Protein AF-F0Y5J8-F1 (afdb_monomer_lite)

Structure (mmCIF, N/CA/C/O backbone):
data_AF-F0Y5J8-F1
#
_entry.id   AF-F0Y5J8-F1
#
loop_
_atom_site.group_PDB
_atom_site.id
_atom_site.type_symbol
_atom_site.label_atom_id
_atom_site.label_alt_id
_atom_site.label_comp_id
_atom_site.label_asym_id
_atom_site.label_entity_id
_atom_site.label_seq_id
_atom_site.pdbx_PDB_ins_code
_atom_site.Cartn_x
_atom_site.Cartn_y
_atom_site.Cartn_z
_atom_site.occupancy
_atom_site.B_iso_or_equiv
_atom_site.auth_seq_id
_atom_site.auth_comp_id
_atom_site.auth_asym_id
_atom_site.auth_atom_id
_atom_site.pdbx_PDB_model_num
ATOM 1 N N . THR A 1 1 ? 2.061 -7.458 -11.439 1.00 91.50 1 THR A N 1
ATOM 2 C CA . THR A 1 1 ? 1.562 -6.179 -11.998 1.00 91.50 1 THR A CA 1
ATOM 3 C C . THR A 1 1 ? 2.206 -5.842 -13.327 1.00 91.50 1 THR A C 1
ATOM 5 O O . THR A 1 1 ? 1.654 -5.043 -14.070 1.00 91.50 1 THR A O 1
ATOM 8 N N . GLY A 1 2 ? 3.337 -6.472 -13.647 1.00 88.50 2 GLY A N 1
ATOM 9 C CA . GLY A 1 2 ? 4.189 -6.066 -14.756 1.00 88.50 2 GLY A CA 1
ATOM 10 C C . GLY A 1 2 ? 5.428 -5.362 -14.217 1.00 88.50 2 GLY A C 1
ATOM 11 O O . GLY A 1 2 ? 6.500 -5.629 -14.728 1.00 88.50 2 GLY A O 1
ATOM 12 N N . VAL A 1 3 ? 5.313 -4.596 -13.128 1.00 91.00 3 VAL A N 1
ATOM 13 C CA . VAL A 1 3 ? 6.425 -3.917 -12.448 1.00 91.00 3 VAL A CA 1
ATOM 14 C C . VAL A 1 3 ? 6.964 -4.814 -11.312 1.00 91.00 3 VAL A C 1
ATOM 16 O O . VAL A 1 3 ? 6.300 -4.941 -10.282 1.00 91.00 3 VAL A O 1
ATOM 19 N N . PRO A 1 4 ? 8.135 -5.464 -11.464 1.00 91.62 4 PRO A N 1
ATOM 20 C CA . PRO A 1 4 ? 8.687 -6.405 -10.483 1.00 91.62 4 PRO A CA 1
ATOM 21 C C . PRO A 1 4 ? 8.905 -5.804 -9.090 1.00 91.62 4 PRO A C 1
ATOM 23 O O . PRO A 1 4 ? 8.489 -6.411 -8.109 1.00 91.62 4 PRO A O 1
ATOM 26 N N . ALA A 1 5 ? 9.468 -4.596 -8.982 1.00 92.88 5 ALA A N 1
ATOM 27 C CA . ALA A 1 5 ? 9.648 -3.936 -7.686 1.00 92.88 5 ALA A CA 1
ATOM 28 C C . ALA A 1 5 ? 8.315 -3.716 -6.942 1.00 92.88 5 ALA A C 1
ATOM 30 O O . ALA A 1 5 ? 8.234 -3.920 -5.731 1.00 92.88 5 ALA A O 1
ATOM 31 N N . LEU A 1 6 ? 7.239 -3.370 -7.659 1.00 94.81 6 LEU A N 1
ATOM 32 C CA . LEU A 1 6 ? 5.895 -3.276 -7.078 1.00 94.81 6 LEU A CA 1
ATOM 33 C C . LEU A 1 6 ? 5.356 -4.652 -6.658 1.00 94.81 6 LEU A C 1
ATOM 35 O O . LEU A 1 6 ? 4.693 -4.768 -5.628 1.00 94.81 6 LEU A O 1
ATOM 39 N N . ASP A 1 7 ? 5.641 -5.698 -7.435 1.00 95.06 7 ASP A N 1
ATOM 40 C CA . ASP A 1 7 ? 5.245 -7.071 -7.107 1.00 95.06 7 ASP A CA 1
ATOM 41 C C . ASP A 1 7 ? 5.909 -7.554 -5.803 1.00 95.06 7 ASP A C 1
ATOM 43 O O . ASP A 1 7 ? 5.244 -8.191 -4.977 1.00 95.06 7 ASP A O 1
ATOM 47 N N . ASP A 1 8 ? 7.167 -7.180 -5.562 1.00 95.12 8 ASP A N 1
ATOM 48 C CA . ASP A 1 8 ? 7.882 -7.460 -4.311 1.00 95.12 8 ASP A CA 1
ATOM 49 C C . ASP A 1 8 ? 7.299 -6.677 -3.122 1.00 95.12 8 ASP A C 1
ATOM 51 O O . ASP A 1 8 ? 7.107 -7.241 -2.035 1.00 95.12 8 ASP A O 1
ATOM 55 N N . VAL A 1 9 ? 6.944 -5.401 -3.325 1.00 95.50 9 VAL A N 1
ATOM 56 C CA . VAL A 1 9 ? 6.263 -4.572 -2.313 1.00 95.50 9 VAL A CA 1
ATOM 57 C C . VAL A 1 9 ? 4.925 -5.196 -1.914 1.00 95.50 9 VAL A C 1
ATOM 59 O O . VAL A 1 9 ? 4.662 -5.389 -0.725 1.00 95.50 9 VAL A O 1
ATOM 62 N N . LEU A 1 10 ? 4.090 -5.574 -2.887 1.00 97.31 10 LEU A N 1
ATOM 63 C CA . LEU A 1 10 ? 2.787 -6.198 -2.628 1.00 97.31 10 LEU A CA 1
ATOM 64 C C . LEU A 1 10 ? 2.922 -7.564 -1.951 1.00 97.31 10 LEU A C 1
ATOM 66 O O . LEU A 1 10 ? 2.121 -7.892 -1.074 1.00 97.31 10 LEU A O 1
ATOM 70 N N . SER A 1 11 ? 3.936 -8.345 -2.327 1.00 97.00 11 SER A N 1
ATOM 71 C CA . SER A 1 11 ? 4.216 -9.644 -1.708 1.00 97.00 11 SER A CA 1
ATOM 72 C C . SER A 1 11 ? 4.613 -9.486 -0.239 1.00 97.00 11 SER A C 1
ATOM 74 O O . SER A 1 11 ? 4.044 -10.151 0.627 1.00 97.00 11 SER A O 1
ATOM 76 N N . THR A 1 12 ? 5.513 -8.543 0.053 1.00 95.50 12 THR A N 1
ATOM 77 C CA . THR A 1 12 ? 5.958 -8.221 1.420 1.00 95.50 12 THR A CA 1
ATOM 78 C C . THR A 1 12 ? 4.803 -7.692 2.274 1.00 95.50 12 THR A C 1
ATOM 80 O O . THR A 1 12 ? 4.623 -8.106 3.422 1.00 95.50 12 THR A O 1
ATOM 83 N N . PHE A 1 13 ? 3.974 -6.812 1.704 1.00 96.12 13 PHE A N 1
ATOM 84 C CA . PHE A 1 13 ? 2.760 -6.319 2.349 1.00 96.12 13 PHE A CA 1
ATOM 85 C C . PHE A 1 13 ? 1.801 -7.466 2.696 1.00 96.12 13 PHE A C 1
ATOM 87 O O . PHE A 1 13 ? 1.359 -7.569 3.841 1.00 96.12 13 PHE A O 1
ATOM 94 N N . ALA A 1 14 ? 1.512 -8.353 1.739 1.00 97.38 14 ALA A N 1
ATOM 95 C CA . ALA A 1 14 ? 0.610 -9.483 1.937 1.00 97.38 14 ALA A CA 1
ATOM 96 C C . ALA A 1 14 ? 1.114 -10.446 3.026 1.00 97.38 14 ALA A C 1
ATOM 98 O O . ALA A 1 14 ? 0.336 -10.848 3.896 1.00 97.38 14 ALA A O 1
ATOM 99 N N . GLU A 1 15 ? 2.415 -10.758 3.021 1.00 97.00 15 GLU A N 1
ATOM 100 C CA . GLU A 1 15 ? 3.053 -11.609 4.030 1.00 97.00 15 GLU A CA 1
ATOM 101 C C . GLU A 1 15 ? 2.900 -11.022 5.439 1.00 97.00 15 GLU A C 1
ATOM 103 O O . GLU A 1 15 ? 2.407 -11.699 6.345 1.00 97.00 15 GLU A O 1
ATOM 108 N N . HIS A 1 16 ? 3.258 -9.749 5.630 1.00 95.12 16 HIS A N 1
ATOM 109 C CA . HIS A 1 16 ? 3.201 -9.115 6.949 1.00 95.12 16 HIS A CA 1
ATOM 110 C C . HIS A 1 16 ? 1.780 -8.805 7.429 1.00 95.12 16 HIS A C 1
ATOM 112 O O . HIS A 1 16 ? 1.539 -8.810 8.638 1.00 95.12 16 HIS A O 1
ATOM 118 N N . ALA A 1 17 ? 0.838 -8.569 6.517 1.00 94.88 17 ALA A N 1
ATOM 119 C CA . ALA A 1 17 ? -0.574 -8.403 6.850 1.00 94.88 17 ALA A CA 1
ATOM 120 C C . ALA A 1 17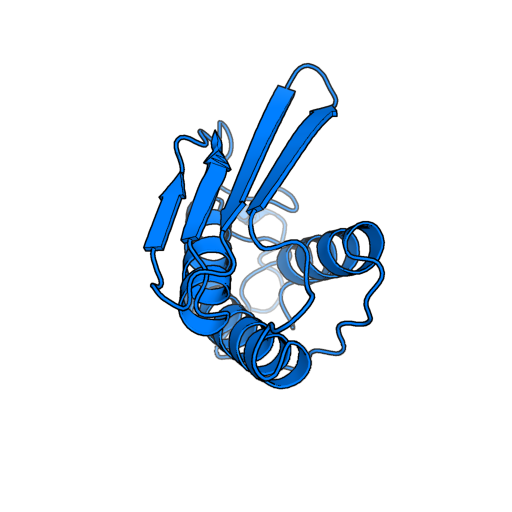 ? -1.294 -9.744 7.094 1.00 94.88 17 ALA A C 1
ATOM 122 O O . ALA A 1 17 ? -2.407 -9.750 7.621 1.00 94.88 17 ALA A O 1
ATOM 123 N N . GLY A 1 18 ? -0.682 -10.880 6.735 1.00 96.94 18 GLY A N 1
ATOM 124 C CA . GLY A 1 18 ? -1.302 -12.200 6.853 1.00 96.94 18 GLY A CA 1
ATOM 125 C C . GLY A 1 18 ? -2.491 -12.391 5.906 1.00 96.94 18 GLY A C 1
ATOM 126 O O . GLY A 1 18 ? -3.455 -13.074 6.258 1.00 96.94 18 GLY A O 1
ATOM 127 N N . ILE A 1 19 ? -2.441 -11.773 4.723 1.00 96.88 19 ILE A N 1
ATOM 128 C CA . ILE A 1 19 ? -3.491 -11.831 3.695 1.00 96.88 19 ILE A CA 1
ATOM 129 C C . ILE A 1 19 ? -2.939 -12.383 2.376 1.00 96.88 19 ILE A C 1
ATOM 131 O O . ILE A 1 19 ? -1.735 -12.550 2.205 1.00 96.88 19 ILE A O 1
ATOM 135 N N . LEU A 1 20 ? -3.827 -12.649 1.417 1.00 96.00 20 LEU A N 1
ATOM 136 C CA . LEU A 1 20 ? -3.451 -12.968 0.041 1.00 96.00 20 LEU A CA 1
ATOM 137 C C . LEU A 1 20 ? -3.770 -11.777 -0.864 1.00 96.00 20 LEU A C 1
ATOM 139 O O . LEU A 1 20 ? -4.914 -11.330 -0.909 1.00 96.00 20 LEU A O 1
ATOM 143 N N . VAL A 1 21 ? -2.783 -11.332 -1.639 1.00 96.62 21 VAL A N 1
ATOM 144 C CA . VAL A 1 21 ? -2.976 -10.367 -2.725 1.00 96.62 21 VAL A CA 1
ATOM 145 C C . VAL A 1 21 ? -2.706 -11.075 -4.048 1.00 96.62 21 VAL A C 1
ATOM 147 O O . VAL A 1 21 ? -1.612 -11.579 -4.285 1.00 96.62 21 VAL A O 1
ATOM 150 N N . ALA A 1 22 ? -3.718 -11.133 -4.913 1.00 95.25 22 ALA A N 1
ATOM 151 C CA . ALA A 1 22 ? -3.613 -11.693 -6.256 1.00 95.25 22 ALA A CA 1
ATOM 152 C C . ALA A 1 22 ? -3.978 -10.610 -7.280 1.00 95.25 22 ALA A C 1
ATOM 154 O O . ALA A 1 22 ? -5.145 -10.446 -7.631 1.00 95.25 22 ALA A O 1
ATOM 155 N N . ALA A 1 23 ? -2.976 -9.859 -7.740 1.00 94.88 23 ALA A N 1
ATOM 156 C CA . ALA A 1 23 ? -3.160 -8.736 -8.655 1.00 94.88 23 ALA A CA 1
ATOM 157 C C . ALA A 1 23 ? -2.679 -9.078 -10.074 1.00 94.88 23 ALA A C 1
ATOM 159 O O . ALA A 1 23 ? -1.551 -9.529 -10.282 1.00 94.88 23 ALA A O 1
ATOM 160 N N . ARG A 1 24 ? -3.523 -8.808 -11.075 1.00 96.12 24 ARG A N 1
ATOM 161 C CA . ARG A 1 24 ? -3.160 -8.861 -12.496 1.00 96.12 24 ARG A CA 1
ATOM 162 C C . ARG A 1 24 ? -3.481 -7.514 -13.127 1.00 96.12 24 ARG A C 1
ATOM 164 O O . ARG A 1 24 ? -4.632 -7.100 -13.109 1.00 96.12 24 ARG A O 1
ATOM 171 N N . CYS A 1 25 ? -2.471 -6.878 -13.706 1.00 95.25 25 CYS A N 1
ATOM 172 C CA . CYS A 1 25 ? -2.596 -5.600 -14.398 1.00 95.25 25 CYS A CA 1
ATOM 173 C C . CYS A 1 25 ? -2.046 -5.735 -15.822 1.00 95.25 25 CYS A C 1
ATOM 175 O O . CYS A 1 25 ? -1.126 -6.520 -16.062 1.00 95.25 25 CYS A O 1
ATOM 177 N N . ALA A 1 26 ? -2.654 -5.007 -16.754 1.00 93.56 26 ALA A N 1
ATOM 178 C CA . ALA A 1 26 ? -2.163 -4.799 -18.109 1.00 93.56 26 ALA A CA 1
ATOM 179 C C . ALA A 1 26 ? -2.094 -3.284 -18.337 1.00 93.56 26 ALA A C 1
ATOM 181 O O . ALA A 1 26 ? -3.019 -2.702 -18.899 1.00 93.56 26 ALA A O 1
ATOM 182 N N . GLY A 1 27 ? -1.042 -2.665 -17.800 1.00 88.75 27 GLY A N 1
ATOM 183 C CA . GLY A 1 27 ? -0.832 -1.221 -17.846 1.00 88.75 27 GLY A CA 1
ATOM 184 C C . GLY A 1 27 ? -0.006 -0.762 -19.048 1.00 88.75 27 GLY A C 1
ATOM 185 O O . GLY A 1 27 ? 0.597 -1.560 -19.769 1.00 88.75 27 GLY A O 1
ATOM 186 N N . ASP A 1 28 ? 0.042 0.547 -19.247 1.00 88.44 28 ASP A N 1
ATOM 187 C CA . ASP A 1 28 ? 0.779 1.272 -20.285 1.00 88.44 28 ASP A CA 1
ATOM 188 C C . ASP A 1 28 ? 2.249 1.509 -19.909 1.00 88.44 28 ASP A C 1
ATOM 190 O O . ASP A 1 28 ? 2.800 2.597 -20.050 1.00 88.44 28 ASP A O 1
ATOM 194 N N . ARG A 1 29 ? 2.922 0.434 -19.498 1.00 83.88 29 ARG A N 1
ATOM 195 C CA . ARG A 1 29 ? 4.298 0.452 -18.984 1.00 83.88 29 ARG A CA 1
ATOM 196 C C . ARG A 1 29 ? 5.336 1.053 -19.923 1.00 83.88 29 ARG A C 1
ATOM 198 O O . ARG A 1 29 ? 6.411 1.413 -19.480 1.00 83.88 29 ARG A O 1
ATOM 205 N N . TYR A 1 30 ? 5.068 1.140 -21.219 1.00 82.69 30 TYR A N 1
ATOM 206 C CA . TYR A 1 30 ? 5.971 1.795 -22.170 1.00 82.69 30 TYR A CA 1
ATOM 207 C C . TYR A 1 30 ? 6.088 3.317 -21.950 1.00 82.69 30 TYR A C 1
ATOM 209 O O . TYR A 1 30 ? 6.925 3.951 -22.591 1.00 82.69 30 TYR A O 1
ATOM 217 N N . ILE A 1 31 ? 5.235 3.906 -21.100 1.00 86.00 31 ILE A N 1
ATOM 218 C CA . ILE A 1 31 ? 5.310 5.306 -20.674 1.00 86.00 31 ILE A CA 1
ATOM 219 C C . ILE A 1 31 ? 6.190 5.408 -19.423 1.00 86.00 31 ILE A C 1
ATOM 221 O O . ILE A 1 31 ? 7.305 5.916 -19.516 1.00 86.00 31 ILE A O 1
ATOM 225 N N . ASP A 1 32 ? 5.701 4.900 -18.290 1.00 86.50 32 ASP A N 1
ATOM 226 C CA . ASP A 1 32 ? 6.383 4.859 -16.992 1.00 86.50 32 ASP A CA 1
ATOM 227 C C . ASP A 1 32 ? 5.703 3.844 -16.037 1.00 86.50 32 ASP A C 1
ATOM 229 O O . ASP A 1 32 ? 4.872 3.027 -16.450 1.00 86.50 32 ASP A O 1
ATOM 233 N N . ASP A 1 33 ? 6.105 3.845 -14.763 1.00 87.69 33 ASP A N 1
ATOM 234 C CA . ASP A 1 33 ? 5.540 3.036 -13.677 1.00 87.69 33 ASP A CA 1
ATOM 235 C C . ASP A 1 33 ? 4.266 3.634 -13.052 1.00 87.69 33 ASP A C 1
ATOM 237 O O . ASP A 1 33 ? 3.558 2.923 -12.331 1.00 87.69 33 ASP A O 1
ATOM 241 N N . HIS A 1 34 ? 3.944 4.899 -13.339 1.00 93.81 34 HIS A N 1
ATOM 242 C CA . HIS A 1 34 ? 2.997 5.705 -12.570 1.00 93.81 34 HIS A CA 1
ATOM 243 C C . HIS A 1 34 ? 1.592 5.108 -12.576 1.00 93.81 34 HIS A C 1
ATOM 245 O O . HIS A 1 34 ? 1.083 4.688 -11.536 1.00 93.81 34 HIS A O 1
ATOM 251 N N . HIS A 1 35 ? 0.971 5.024 -13.757 1.00 95.19 35 HIS A N 1
ATOM 252 C CA . HIS A 1 35 ? -0.419 4.577 -13.869 1.00 95.19 35 HIS A CA 1
ATOM 253 C C . HIS A 1 35 ? -0.584 3.142 -13.364 1.00 95.19 35 HIS A C 1
ATOM 255 O O . HIS A 1 35 ? -1.540 2.819 -12.665 1.00 95.19 35 HIS A O 1
ATOM 261 N N . THR A 1 36 ? 0.380 2.266 -13.676 1.00 95.31 36 THR A N 1
ATOM 262 C CA . THR A 1 36 ? 0.321 0.864 -13.244 1.00 95.31 36 THR A CA 1
ATOM 263 C C . THR A 1 36 ? 0.390 0.747 -11.723 1.00 95.31 36 THR A C 1
ATOM 265 O O . THR A 1 36 ? -0.358 -0.048 -11.150 1.00 95.31 36 THR A O 1
ATOM 268 N N . ALA A 1 37 ? 1.274 1.501 -11.065 1.00 96.25 37 ALA A N 1
ATOM 269 C CA . ALA A 1 37 ? 1.412 1.453 -9.615 1.00 96.25 37 ALA A CA 1
ATOM 270 C C . ALA A 1 37 ? 0.211 2.075 -8.891 1.00 96.25 37 ALA A C 1
ATOM 272 O O . ALA A 1 37 ? -0.315 1.456 -7.961 1.00 96.25 37 ALA A O 1
ATOM 273 N N . GLU A 1 38 ? -0.263 3.236 -9.351 1.00 98.00 38 GLU A N 1
ATOM 274 C CA . GLU A 1 38 ? -1.437 3.914 -8.794 1.00 98.00 38 GLU A CA 1
ATOM 275 C C . GLU A 1 38 ? -2.700 3.047 -8.920 1.00 98.00 38 GLU A C 1
ATOM 277 O O . GLU A 1 38 ? -3.326 2.718 -7.910 1.00 98.00 38 GLU A O 1
ATOM 282 N N . ASP A 1 39 ? -3.038 2.580 -10.127 1.00 98.12 39 ASP A N 1
ATOM 283 C CA . ASP A 1 39 ? -4.275 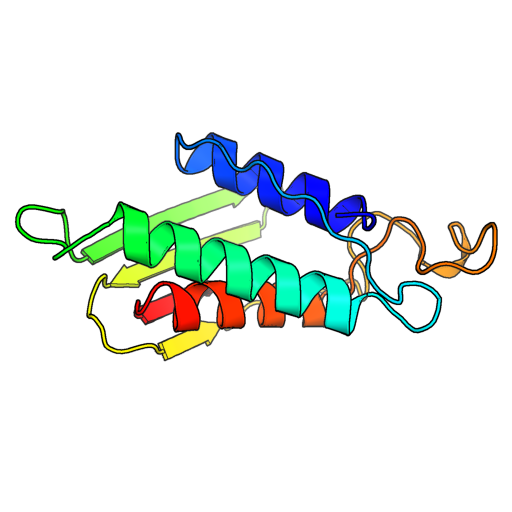1.828 -10.377 1.00 98.12 39 ASP A CA 1
ATOM 284 C C . ASP A 1 39 ? -4.315 0.499 -9.613 1.00 98.12 39 ASP A C 1
ATOM 286 O O . ASP A 1 39 ? -5.366 0.068 -9.115 1.00 98.12 39 ASP A O 1
ATOM 290 N N . VAL A 1 40 ? -3.164 -0.170 -9.491 1.00 98.25 40 VAL A N 1
ATOM 291 C CA . VAL A 1 40 ? -3.056 -1.388 -8.683 1.00 98.25 40 VAL A CA 1
ATOM 292 C C . VAL A 1 40 ? -3.277 -1.067 -7.208 1.00 98.25 40 VAL A C 1
ATOM 294 O O . VAL A 1 40 ? -4.033 -1.784 -6.549 1.00 98.25 40 VAL A O 1
ATOM 297 N N . ALA A 1 41 ? -2.662 -0.006 -6.687 1.00 98.44 41 ALA A N 1
ATOM 298 C CA . ALA A 1 41 ? -2.822 0.391 -5.295 1.00 98.44 41 ALA A CA 1
ATOM 299 C C . ALA A 1 41 ? -4.266 0.796 -4.962 1.00 98.44 41 ALA A C 1
ATOM 301 O O . ALA A 1 41 ? -4.805 0.338 -3.950 1.00 98.44 41 ALA A O 1
ATOM 302 N N . ILE A 1 42 ? -4.919 1.561 -5.846 1.00 98.75 42 ILE A N 1
ATOM 303 C CA . ILE A 1 42 ? -6.348 1.900 -5.768 1.00 98.75 42 ILE A CA 1
ATOM 304 C C . ILE A 1 42 ? -7.183 0.619 -5.684 1.00 98.75 42 ILE A C 1
ATOM 306 O O . ILE A 1 42 ? -7.970 0.435 -4.753 1.00 98.75 42 ILE A O 1
ATOM 310 N N . THR A 1 43 ? -6.970 -0.313 -6.617 1.00 98.62 43 THR A N 1
ATOM 311 C CA . THR A 1 43 ? -7.742 -1.564 -6.695 1.00 98.62 43 THR A CA 1
ATOM 312 C C . THR A 1 43 ? -7.552 -2.430 -5.447 1.00 98.62 43 THR A C 1
ATOM 314 O O . THR A 1 43 ? -8.513 -3.000 -4.923 1.00 98.62 43 THR A O 1
ATOM 317 N N . VAL A 1 44 ? -6.320 -2.529 -4.939 1.00 98.50 44 VAL A N 1
ATOM 318 C CA . VAL A 1 44 ? -6.019 -3.265 -3.703 1.00 98.50 44 VAL A CA 1
ATOM 319 C C . VAL A 1 44 ? -6.693 -2.599 -2.504 1.00 98.50 44 VAL A C 1
ATOM 321 O O . VAL A 1 44 ? -7.322 -3.295 -1.707 1.00 98.50 44 VAL A O 1
ATOM 324 N N . GLY A 1 45 ? -6.628 -1.270 -2.393 1.00 98.31 45 GLY A N 1
ATOM 325 C CA . GLY A 1 45 ? -7.292 -0.519 -1.328 1.00 98.31 45 GLY A CA 1
ATOM 326 C C . GLY A 1 45 ? -8.813 -0.706 -1.324 1.00 98.31 45 GLY A C 1
ATOM 327 O O . GLY A 1 45 ? -9.400 -0.937 -0.267 1.00 98.31 45 GLY A O 1
ATOM 328 N N . GLN A 1 46 ? -9.448 -0.720 -2.499 1.00 98.69 46 GLN A N 1
ATOM 329 C CA . GLN A 1 46 ? -10.879 -1.019 -2.641 1.00 98.69 46 GLN A CA 1
ATOM 330 C C . GLN A 1 46 ? -11.209 -2.437 -2.167 1.00 98.69 46 GLN A C 1
ATOM 332 O O . GLN A 1 46 ? -12.125 -2.625 -1.366 1.00 98.69 46 GLN A O 1
ATOM 337 N N . CYS A 1 47 ? -10.409 -3.429 -2.574 1.00 98.44 47 CYS A N 1
ATOM 338 C CA . CYS A 1 47 ? -10.577 -4.812 -2.124 1.00 98.44 47 CYS A CA 1
ATOM 339 C C . CYS A 1 47 ? -10.422 -4.947 -0.600 1.00 98.44 47 CYS A C 1
ATOM 341 O O . CYS A 1 47 ? -11.170 -5.693 0.033 1.00 98.44 47 CYS A O 1
ATOM 343 N N . LEU A 1 48 ? -9.473 -4.223 0.005 1.00 97.69 48 LEU A N 1
ATOM 344 C CA . LEU A 1 48 ? -9.301 -4.180 1.459 1.00 97.69 48 LEU A CA 1
ATOM 345 C C . LEU A 1 48 ? -10.492 -3.511 2.149 1.00 97.69 48 LEU A C 1
ATOM 347 O O . LEU A 1 48 ? -10.968 -4.023 3.162 1.00 97.69 48 LEU A O 1
ATOM 351 N N . CYS A 1 49 ? -10.998 -2.399 1.610 1.00 98.00 49 CYS A N 1
ATOM 352 C CA . CYS A 1 49 ? -12.185 -1.735 2.142 1.00 98.00 49 CYS A CA 1
ATOM 353 C C . CYS A 1 49 ? -13.393 -2.680 2.148 1.00 98.00 49 CYS A C 1
ATOM 355 O O . CYS A 1 49 ? -14.069 -2.797 3.172 1.00 98.00 49 CYS A O 1
ATOM 357 N N . ASP A 1 50 ? -13.618 -3.390 1.041 1.00 98.25 50 ASP A N 1
ATOM 358 C CA . ASP A 1 50 ? -14.701 -4.365 0.913 1.00 98.25 50 ASP A CA 1
ATOM 359 C C . ASP A 1 50 ? -14.526 -5.536 1.892 1.00 98.25 50 ASP A C 1
ATOM 361 O O . ASP A 1 50 ? -15.479 -5.936 2.564 1.00 98.25 50 ASP A O 1
ATOM 365 N N . ALA A 1 51 ? -13.303 -6.057 2.034 1.00 97.44 51 ALA A N 1
ATOM 366 C CA . ALA A 1 51 ? -12.997 -7.165 2.940 1.00 97.44 51 ALA A CA 1
ATOM 367 C C . ALA A 1 51 ? -13.156 -6.799 4.427 1.00 97.44 51 ALA A C 1
ATOM 369 O O . ALA A 1 51 ? -13.548 -7.644 5.233 1.00 97.44 51 ALA A O 1
ATOM 370 N N . LEU A 1 52 ? -12.869 -5.548 4.801 1.00 96.88 52 LEU A N 1
ATOM 371 C CA . LEU A 1 52 ? -13.011 -5.045 6.172 1.00 96.88 52 LEU A CA 1
ATOM 372 C C . LEU A 1 52 ? -14.474 -4.788 6.578 1.00 96.88 52 LEU A C 1
ATOM 374 O O . LEU A 1 52 ? -14.763 -4.668 7.773 1.00 96.88 52 LEU A O 1
ATOM 378 N N . GLY A 1 53 ? -15.395 -4.703 5.613 1.00 96.88 53 GLY A N 1
ATOM 379 C CA . GLY A 1 53 ? -16.822 -4.512 5.856 1.00 96.88 53 GLY A CA 1
ATOM 380 C C . GLY A 1 53 ? -17.133 -3.241 6.654 1.00 96.88 53 GLY A C 1
ATOM 381 O O . GLY A 1 53 ? -16.620 -2.158 6.375 1.00 96.88 53 GLY A O 1
ATOM 382 N N . ASP A 1 54 ? -17.981 -3.360 7.678 1.00 95.94 54 ASP A N 1
ATOM 383 C CA . ASP A 1 54 ? -18.360 -2.231 8.540 1.00 95.94 54 ASP A CA 1
ATOM 384 C C . ASP A 1 54 ? -17.294 -1.862 9.590 1.00 95.94 54 ASP A C 1
ATOM 386 O O . ASP A 1 54 ? -17.462 -0.879 10.319 1.00 95.94 54 ASP A O 1
ATOM 390 N N . LYS A 1 55 ? -16.187 -2.621 9.648 1.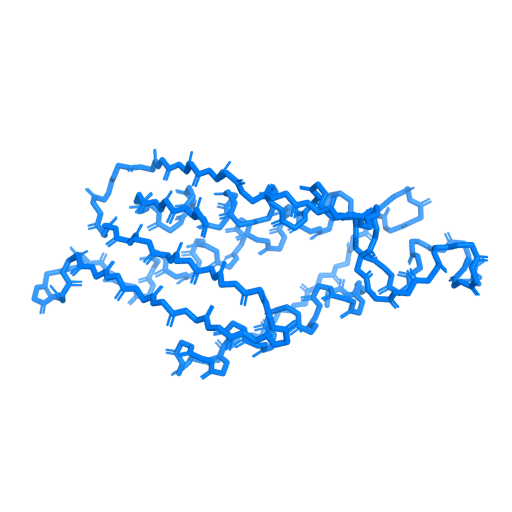00 96.19 55 LYS A N 1
ATOM 391 C CA . LYS A 1 55 ? -15.075 -2.479 10.602 1.00 96.19 55 LYS A CA 1
ATOM 392 C C . LYS A 1 55 ? -15.501 -2.626 12.077 1.00 96.19 55 LYS A C 1
ATOM 394 O O . LYS A 1 55 ? -14.713 -2.326 12.979 1.00 96.19 55 LYS A O 1
ATOM 399 N N . ALA A 1 56 ? -16.722 -3.090 12.362 1.00 96.25 56 ALA A N 1
ATOM 400 C CA . ALA A 1 56 ? -17.228 -3.230 13.722 1.00 96.25 56 ALA A CA 1
ATOM 401 C C . ALA A 1 56 ? -16.544 -4.398 14.450 1.00 96.25 56 ALA A C 1
ATOM 403 O O . ALA A 1 56 ? -16.422 -5.505 13.935 1.00 96.25 56 ALA A O 1
ATOM 404 N N . GLY A 1 57 ? -16.093 -4.149 15.682 1.00 96.81 57 GLY A N 1
ATOM 405 C CA . GLY A 1 57 ? -15.396 -5.156 16.490 1.00 96.81 57 GLY A CA 1
ATOM 406 C C . GLY A 1 57 ? -13.926 -5.380 16.117 1.00 96.81 57 GLY A C 1
ATOM 407 O O . GLY A 1 57 ? -13.271 -6.193 16.764 1.00 96.81 57 GLY A O 1
ATOM 408 N N . LEU A 1 58 ? -13.389 -4.648 15.133 1.00 97.00 58 LEU A N 1
ATOM 409 C CA . LEU A 1 58 ? -11.961 -4.653 14.820 1.00 97.00 58 LEU A CA 1
ATOM 410 C C . LEU A 1 58 ? -11.173 -3.754 15.782 1.00 97.00 58 LEU A C 1
ATOM 412 O O . LEU A 1 58 ? -11.691 -2.770 16.322 1.00 97.00 58 LEU A O 1
ATOM 416 N N . THR A 1 59 ? -9.882 -4.044 15.939 1.00 97.75 59 THR A N 1
ATOM 417 C CA . THR A 1 59 ? -8.938 -3.085 16.520 1.00 97.75 59 THR A CA 1
ATOM 418 C C . THR A 1 59 ? -8.826 -1.894 15.577 1.00 97.75 59 THR A C 1
ATOM 420 O O . THR A 1 59 ? -8.206 -1.980 14.522 1.00 97.75 59 THR A O 1
ATOM 423 N N . ARG A 1 60 ? -9.467 -0.784 15.948 1.00 97.38 60 ARG A N 1
ATOM 424 C CA . ARG A 1 60 ? -9.574 0.397 15.085 1.00 97.38 60 ARG A CA 1
ATOM 425 C C . ARG A 1 60 ? -8.232 1.094 14.851 1.00 97.38 60 ARG A C 1
ATOM 427 O O . ARG A 1 60 ? -7.979 1.535 13.738 1.00 97.38 60 ARG A O 1
ATOM 434 N N . MET A 1 61 ? -7.430 1.246 15.904 1.00 98.12 61 MET A N 1
ATOM 435 C CA . MET A 1 61 ? -6.166 1.981 15.875 1.00 98.12 61 MET A CA 1
ATOM 436 C C . MET A 1 61 ? -5.016 1.068 16.273 1.00 98.12 61 MET A C 1
ATOM 438 O O . MET A 1 61 ? -5.112 0.371 17.285 1.00 98.12 61 MET A O 1
ATOM 442 N N . ALA A 1 62 ? -3.933 1.107 15.506 1.00 98.12 62 ALA A N 1
ATOM 443 C CA . ALA A 1 62 ? -2.713 0.368 15.797 1.00 98.12 62 ALA A CA 1
ATOM 444 C C . ALA A 1 62 ? -1.484 1.142 15.314 1.00 98.12 62 ALA A C 1
ATOM 446 O O . ALA A 1 62 ? -1.571 1.954 14.394 1.00 98.12 62 ALA A O 1
ATOM 447 N N . SER A 1 63 ? -0.337 0.859 15.926 1.00 98.12 63 SER A N 1
ATOM 448 C CA . SER A 1 63 ? 0.963 1.286 15.422 1.00 98.12 63 SER A CA 1
ATOM 449 C C . SER A 1 63 ? 1.924 0.109 15.362 1.00 98.12 63 SER A C 1
ATOM 451 O O . SER A 1 63 ? 1.813 -0.820 16.167 1.00 98.12 63 SER A O 1
ATOM 453 N N . ALA A 1 64 ? 2.864 0.159 14.427 1.00 97.31 64 ALA A N 1
ATOM 454 C CA . ALA A 1 64 ? 3.929 -0.820 14.300 1.00 97.31 64 ALA A CA 1
ATOM 455 C C . ALA A 1 64 ? 5.242 -0.126 13.940 1.00 97.31 64 ALA A C 1
ATOM 457 O O . ALA A 1 64 ? 5.280 0.662 13.000 1.00 97.31 64 ALA A O 1
ATOM 458 N N . ASP A 1 65 ? 6.296 -0.469 14.673 1.00 97.19 65 ASP A N 1
ATOM 459 C CA . ASP A 1 65 ? 7.663 -0.020 14.435 1.00 97.19 65 ASP A CA 1
ATOM 460 C C . ASP A 1 65 ? 8.471 -1.182 13.820 1.00 97.19 65 ASP A C 1
ATOM 462 O O . ASP A 1 65 ? 8.323 -2.362 14.201 1.00 97.19 65 ASP A O 1
ATOM 466 N N . ARG A 1 66 ? 9.301 -0.867 12.825 1.00 95.38 66 ARG A N 1
ATOM 467 C CA . ARG A 1 66 ? 10.181 -1.816 12.140 1.00 95.38 66 ARG A CA 1
ATOM 468 C C . ARG A 1 66 ? 11.545 -1.192 11.919 1.00 95.38 66 ARG A C 1
ATOM 470 O O . ARG A 1 66 ? 11.657 -0.163 11.272 1.00 95.38 66 ARG A O 1
ATOM 477 N N . GLU A 1 67 ? 12.570 -1.880 12.404 1.00 95.00 67 GLU A N 1
ATOM 478 C CA . GLU A 1 67 ? 13.963 -1.543 12.143 1.00 95.00 67 GLU A CA 1
ATOM 479 C C . GLU A 1 67 ? 14.568 -2.595 11.213 1.00 95.00 67 GLU A C 1
ATOM 481 O O . GLU A 1 67 ? 14.434 -3.803 11.447 1.00 95.00 67 GLU A O 1
ATOM 486 N N . ARG A 1 68 ? 15.238 -2.141 10.156 1.00 91.62 68 ARG A N 1
ATOM 487 C CA . ARG A 1 68 ? 16.022 -2.989 9.266 1.00 91.62 68 ARG A CA 1
ATOM 488 C C . ARG A 1 68 ? 17.221 -2.214 8.740 1.00 91.62 68 ARG A C 1
ATOM 490 O O . ARG A 1 68 ? 17.080 -1.094 8.273 1.00 91.62 68 ARG A O 1
ATOM 497 N N . ASP A 1 69 ? 18.395 -2.839 8.795 1.00 92.94 69 ASP A N 1
ATOM 498 C CA . ASP A 1 69 ? 19.636 -2.319 8.205 1.00 92.94 69 ASP A CA 1
ATOM 499 C C . ASP A 1 69 ? 19.991 -0.880 8.654 1.00 92.94 69 ASP A C 1
ATOM 501 O O . ASP A 1 69 ? 20.607 -0.115 7.919 1.00 92.94 69 ASP A O 1
ATOM 505 N N . GLY A 1 70 ? 19.635 -0.522 9.896 1.00 91.81 70 GLY A N 1
ATOM 506 C CA . GLY A 1 70 ? 19.884 0.802 10.479 1.00 91.81 70 GLY A CA 1
ATOM 507 C C . GLY A 1 70 ? 18.845 1.872 10.124 1.00 91.81 70 GLY A C 1
ATOM 508 O O . GLY A 1 70 ? 19.014 3.019 10.530 1.00 91.81 70 GLY A O 1
ATOM 509 N N . VAL A 1 71 ? 17.783 1.501 9.405 1.00 93.31 71 VAL A N 1
ATOM 510 C CA . VAL A 1 71 ? 16.617 2.342 9.117 1.00 93.31 71 VAL A CA 1
ATOM 511 C C . VAL A 1 71 ? 15.457 1.894 10.001 1.00 93.31 71 VAL A C 1
ATOM 513 O O . VAL A 1 71 ? 15.152 0.703 10.070 1.00 93.31 71 VAL A O 1
ATOM 516 N N . GLU A 1 72 ? 14.810 2.843 10.670 1.00 95.06 72 GLU A N 1
ATOM 517 C CA . GLU A 1 72 ? 13.588 2.625 11.445 1.00 95.06 72 GLU A CA 1
ATOM 518 C C . GLU A 1 72 ? 12.420 3.305 10.731 1.00 95.06 72 GLU A C 1
ATOM 520 O O . GLU A 1 72 ? 12.555 4.436 10.277 1.00 95.06 72 GLU A O 1
ATOM 525 N N . VAL A 1 73 ? 11.297 2.596 10.620 1.00 96.19 73 VAL A N 1
ATOM 526 C CA . VAL A 1 73 ? 10.036 3.115 10.086 1.00 96.19 73 VAL A CA 1
ATOM 527 C C . VAL A 1 73 ? 8.915 2.774 11.054 1.00 96.19 73 VAL A C 1
ATOM 529 O O . VAL A 1 73 ? 8.802 1.630 11.520 1.00 96.19 73 VAL A O 1
ATOM 532 N N . ARG A 1 74 ? 8.033 3.738 11.305 1.00 97.69 74 ARG A N 1
ATOM 533 C CA . ARG A 1 74 ? 6.802 3.550 12.066 1.00 97.69 74 ARG A CA 1
ATOM 534 C C . ARG A 1 74 ? 5.584 3.805 11.192 1.00 97.69 74 ARG A C 1
ATOM 536 O O . ARG A 1 74 ? 5.470 4.814 10.509 1.00 97.69 74 ARG A O 1
ATOM 543 N N . ALA A 1 75 ? 4.610 2.905 11.296 1.00 98.06 75 ALA A N 1
ATOM 544 C CA . ALA A 1 75 ? 3.279 3.083 10.732 1.00 98.06 75 ALA A CA 1
ATOM 545 C C . ALA A 1 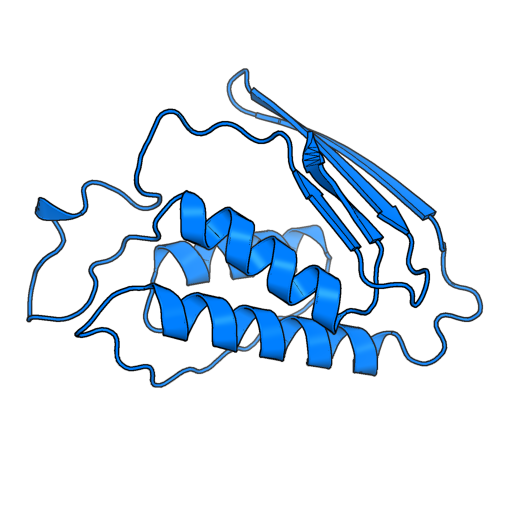75 ? 2.237 3.249 11.842 1.00 98.06 75 ALA A C 1
ATOM 547 O O . ALA A 1 75 ? 2.186 2.439 12.771 1.00 98.06 75 ALA A O 1
ATOM 548 N N . VAL A 1 76 ? 1.369 4.257 11.733 1.00 98.50 76 VAL A N 1
ATOM 549 C CA . VAL A 1 76 ? 0.201 4.459 12.607 1.00 98.50 76 VAL A CA 1
ATOM 550 C C . VAL A 1 76 ? -1.069 4.462 11.762 1.00 98.50 76 VAL A C 1
ATOM 552 O O . VAL A 1 76 ? -1.269 5.351 10.940 1.00 98.50 76 VAL A O 1
ATOM 555 N N . LEU A 1 77 ? -1.942 3.478 11.986 1.00 98.31 77 LEU A N 1
ATOM 556 C CA . LEU A 1 77 ? -3.160 3.247 11.210 1.00 98.31 77 LEU A CA 1
ATOM 557 C C . LEU A 1 77 ? -4.415 3.470 12.069 1.00 98.31 77 LEU A C 1
ATOM 559 O O . LEU A 1 77 ? -4.538 2.896 13.151 1.00 98.31 77 LEU A O 1
ATOM 563 N N . ASP A 1 78 ? -5.377 4.244 11.560 1.00 98.50 78 ASP A N 1
ATOM 564 C CA . ASP A 1 78 ? -6.753 4.354 12.072 1.00 98.50 78 ASP A CA 1
ATOM 565 C C . ASP A 1 78 ? -7.748 3.920 10.982 1.00 98.50 78 ASP A C 1
ATOM 567 O O . ASP A 1 78 ? -7.890 4.574 9.946 1.00 98.50 78 ASP A O 1
ATOM 571 N N . LEU A 1 79 ? -8.498 2.844 11.235 1.00 98.00 79 LEU A N 1
ATOM 572 C CA . LEU A 1 79 ? -9.617 2.373 10.408 1.00 98.00 79 LEU A CA 1
ATOM 573 C C . LEU A 1 79 ? -10.846 3.288 10.575 1.00 98.00 79 LEU A C 1
ATOM 575 O O . LEU A 1 79 ? -11.910 2.896 11.057 1.00 98.00 79 LEU A O 1
ATOM 579 N N . SER A 1 80 ? -10.675 4.547 10.187 1.00 96.75 80 SER A N 1
ATOM 580 C CA . SER A 1 80 ? -11.504 5.682 10.587 1.00 96.75 80 SER A CA 1
ATOM 581 C C . SER A 1 80 ? -12.699 5.970 9.676 1.00 96.75 80 SER A C 1
ATOM 583 O O . SER A 1 80 ? -13.582 6.742 10.065 1.00 96.75 80 SER A O 1
ATOM 585 N N . ASN A 1 81 ? -12.701 5.418 8.456 1.00 96.94 81 ASN A N 1
ATOM 586 C CA . ASN A 1 81 ? -13.546 5.842 7.332 1.00 96.94 81 ASN A CA 1
ATOM 587 C C . ASN A 1 81 ? -13.350 7.313 6.913 1.00 96.94 81 ASN A C 1
ATOM 589 O O . ASN A 1 81 ? -14.185 7.862 6.187 1.00 96.94 81 ASN A O 1
ATOM 593 N N . ARG A 1 82 ? -12.245 7.934 7.346 1.00 97.62 82 ARG A N 1
ATOM 594 C CA . ARG A 1 82 ? -11.783 9.273 6.970 1.00 97.62 82 ARG A CA 1
ATOM 595 C C . ARG A 1 82 ? -1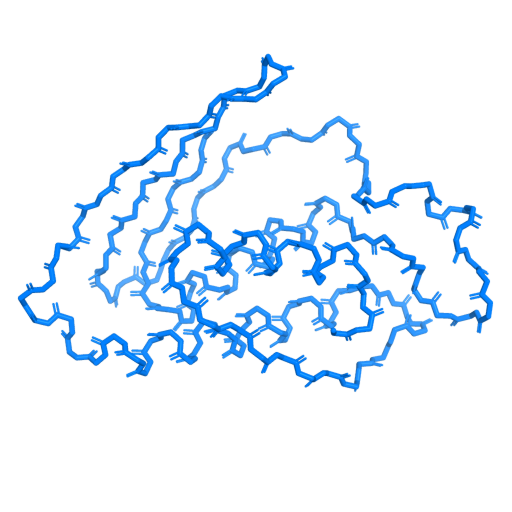0.429 9.130 6.263 1.00 97.62 82 ARG A C 1
ATOM 597 O O . ARG A 1 82 ? -9.410 9.065 6.948 1.00 97.62 82 ARG A O 1
ATOM 604 N N . PRO A 1 83 ? -10.427 9.021 4.926 1.00 98.06 83 PRO A N 1
ATOM 605 C CA . PRO A 1 83 ? -9.205 8.808 4.166 1.00 98.06 83 PRO A CA 1
ATOM 606 C C . PRO A 1 83 ? -8.237 9.975 4.370 1.00 98.06 83 PRO A C 1
ATOM 608 O O . PRO A 1 83 ? -8.610 11.133 4.170 1.00 98.06 83 PRO A O 1
ATOM 611 N N . ASN A 1 84 ? -7.028 9.668 4.829 1.00 98.62 84 ASN A N 1
ATOM 612 C CA . ASN A 1 84 ? -5.940 10.627 4.980 1.00 98.62 84 ASN A CA 1
ATOM 613 C C . ASN A 1 84 ? -4.603 9.878 5.024 1.00 98.62 84 ASN A C 1
ATOM 615 O O . ASN A 1 84 ? -4.512 8.812 5.630 1.00 98.62 84 ASN A O 1
ATOM 619 N N . PHE A 1 85 ? -3.585 10.440 4.393 1.00 98.62 85 PHE A N 1
ATOM 620 C CA . PHE A 1 85 ? -2.249 9.876 4.354 1.00 98.62 85 PHE A CA 1
ATOM 621 C C . PHE A 1 85 ? -1.245 10.972 4.697 1.00 98.62 85 PHE A C 1
ATOM 623 O O . PHE A 1 85 ? -1.373 12.105 4.229 1.00 98.62 85 PHE A O 1
ATOM 630 N N . HIS A 1 86 ? -0.273 10.633 5.532 1.00 98.44 86 HIS A N 1
ATOM 631 C CA . HIS A 1 86 ? 0.866 11.477 5.860 1.00 98.44 86 HIS A CA 1
ATOM 632 C C . HIS A 1 86 ? 2.119 10.611 5.850 1.00 98.44 86 HIS A C 1
ATOM 634 O O . HIS A 1 86 ? 2.103 9.511 6.400 1.00 98.44 86 HIS A O 1
ATOM 640 N N . SER A 1 87 ? 3.190 11.102 5.239 1.00 97.50 87 SER A N 1
ATOM 641 C CA . SER A 1 87 ? 4.461 10.390 5.150 1.00 97.50 87 SER A CA 1
ATOM 642 C C . SER A 1 87 ? 5.611 11.377 5.258 1.00 97.50 87 SER A C 1
ATOM 644 O O . SER A 1 87 ? 5.704 12.286 4.436 1.00 97.50 87 SER A O 1
ATOM 646 N N . ASP A 1 88 ? 6.496 11.152 6.226 1.00 96.00 88 ASP A N 1
ATOM 647 C CA . ASP A 1 88 ? 7.778 11.856 6.358 1.00 96.00 88 ASP A CA 1
ATOM 648 C C . ASP A 1 88 ? 8.962 11.001 5.855 1.00 96.00 88 ASP A C 1
ATOM 650 O O . ASP A 1 88 ? 10.123 11.351 6.066 1.00 96.00 88 ASP A O 1
ATOM 654 N N . LEU A 1 89 ? 8.672 9.891 5.160 1.00 94.44 89 LEU A N 1
ATOM 655 C CA . LEU A 1 89 ? 9.687 9.015 4.575 1.00 94.44 89 LEU A CA 1
ATOM 656 C C . LEU A 1 89 ? 10.579 9.775 3.587 1.00 94.44 89 LEU A C 1
ATOM 658 O O . LEU A 1 89 ? 10.094 10.438 2.666 1.00 94.44 89 LEU A O 1
ATOM 662 N N . ALA A 1 90 ? 11.888 9.613 3.755 1.00 91.81 90 ALA A N 1
ATOM 663 C CA . ALA A 1 90 ? 12.908 10.136 2.862 1.00 91.81 90 ALA A CA 1
ATOM 664 C C . ALA A 1 90 ? 13.672 8.975 2.220 1.00 91.81 90 ALA A C 1
ATOM 666 O O . ALA A 1 90 ? 14.059 8.027 2.903 1.00 91.81 90 ALA A O 1
ATOM 667 N N . PHE A 1 91 ? 13.888 9.069 0.911 1.00 91.75 91 PHE A N 1
ATOM 668 C CA . PHE A 1 91 ? 14.607 8.071 0.127 1.00 91.75 91 PHE A CA 1
ATOM 669 C C . PHE A 1 91 ? 15.894 8.691 -0.411 1.00 91.75 91 PHE A C 1
ATOM 671 O O . PHE A 1 91 ? 15.867 9.802 -0.946 1.00 91.75 91 PHE A O 1
ATOM 678 N N . ASP A 1 92 ? 17.009 7.978 -0.257 1.00 90.62 92 ASP A N 1
ATOM 679 C CA . ASP A 1 92 ? 18.294 8.378 -0.835 1.00 90.62 92 ASP A CA 1
ATOM 680 C C . ASP A 1 92 ? 18.360 8.008 -2.327 1.00 90.62 92 ASP A C 1
ATOM 682 O O . ASP A 1 92 ? 18.975 8.718 -3.127 1.00 90.62 92 ASP A O 1
ATOM 686 N N . GLU A 1 93 ? 17.702 6.912 -2.713 1.00 89.81 93 GLU A N 1
ATOM 687 C CA . GLU A 1 93 ? 17.598 6.438 -4.088 1.00 89.81 93 GLU A CA 1
ATOM 688 C C . GLU A 1 93 ? 16.322 6.914 -4.796 1.00 89.81 93 GLU A C 1
ATOM 690 O O . GLU A 1 93 ? 15.238 7.003 -4.218 1.00 89.81 93 GLU A O 1
ATOM 695 N N . GLU A 1 94 ? 16.441 7.149 -6.104 1.00 90.06 94 GLU A N 1
ATOM 696 C CA . GLU A 1 94 ? 15.317 7.522 -6.974 1.00 90.06 94 GLU A CA 1
ATOM 697 C C . GLU A 1 94 ? 14.422 6.320 -7.327 1.00 90.06 94 GLU A C 1
ATOM 699 O O . GLU A 1 94 ? 13.229 6.491 -7.575 1.00 90.06 94 GLU A O 1
ATOM 704 N N . TYR A 1 95 ? 14.978 5.103 -7.315 1.00 90.25 95 TYR A N 1
ATOM 705 C CA . TYR A 1 95 ? 14.293 3.884 -7.742 1.00 90.25 95 TYR A CA 1
ATOM 706 C C . TYR A 1 95 ? 14.520 2.718 -6.775 1.00 90.25 95 TYR A C 1
ATOM 708 O O . TYR A 1 95 ? 15.635 2.457 -6.325 1.00 90.25 95 TYR A O 1
ATOM 716 N N . LEU A 1 96 ? 13.461 1.948 -6.542 1.00 88.56 96 LEU A N 1
ATOM 717 C CA . LEU A 1 96 ? 13.500 0.607 -5.975 1.00 88.56 96 LEU A CA 1
ATOM 718 C C . LEU A 1 96 ? 13.699 -0.425 -7.088 1.00 88.56 96 LEU A C 1
ATOM 720 O O . LEU A 1 96 ? 13.180 -0.268 -8.190 1.00 88.56 96 LEU A O 1
ATOM 724 N N . GLY A 1 97 ? 14.377 -1.530 -6.773 1.00 80.88 97 GLY A N 1
ATOM 725 C CA . GLY A 1 97 ? 14.540 -2.666 -7.690 1.00 80.88 97 GLY A CA 1
ATOM 726 C C . GLY A 1 97 ? 15.804 -2.636 -8.552 1.00 80.88 97 GLY A C 1
ATOM 727 O O . GLY A 1 97 ? 16.030 -3.584 -9.295 1.00 80.88 97 GLY A O 1
ATOM 728 N N . GLY A 1 98 ? 16.657 -1.615 -8.418 1.00 72.62 98 GLY A N 1
ATOM 729 C CA . GLY A 1 98 ? 17.943 -1.528 -9.112 1.00 72.62 98 GLY A CA 1
ATOM 730 C C . GLY A 1 98 ? 18.108 -0.239 -9.911 1.00 72.62 98 GLY A C 1
ATOM 731 O O . GLY A 1 98 ? 17.464 0.767 -9.633 1.00 72.62 98 GLY A O 1
ATOM 732 N N . ASP A 1 99 ? 19.011 -0.266 -10.890 1.00 64.25 99 ASP A N 1
ATOM 733 C CA . ASP A 1 99 ? 19.381 0.906 -11.683 1.00 64.25 99 ASP A CA 1
ATOM 734 C C . ASP A 1 99 ? 18.491 0.986 -12.938 1.00 64.25 99 ASP A C 1
ATOM 736 O O . ASP A 1 99 ? 18.585 0.131 -13.823 1.00 64.25 99 ASP A O 1
ATOM 740 N N . ALA A 1 100 ? 17.621 1.999 -13.034 1.00 61.53 100 ALA A N 1
ATOM 741 C CA . ALA A 1 100 ? 16.610 2.124 -14.097 1.00 61.53 100 ALA A CA 1
ATOM 742 C C . ALA A 1 100 ? 17.204 2.061 -15.521 1.00 61.53 100 ALA A C 1
ATOM 744 O O . ALA A 1 100 ? 16.573 1.561 -16.453 1.00 61.53 100 ALA A O 1
ATOM 745 N N . ALA A 1 101 ? 18.448 2.523 -15.688 1.00 56.28 101 ALA A N 1
ATOM 746 C CA . ALA A 1 101 ? 19.173 2.486 -16.957 1.00 56.28 101 ALA A CA 1
ATOM 747 C C . ALA A 1 101 ? 19.676 1.081 -17.348 1.00 56.28 101 ALA A C 1
ATOM 749 O O . ALA A 1 101 ? 19.905 0.825 -18.532 1.00 56.28 101 ALA A O 1
ATOM 750 N N . ALA A 1 102 ? 19.865 0.178 -16.381 1.00 53.78 102 ALA A N 1
ATOM 751 C CA . ALA A 1 102 ? 20.328 -1.189 -16.621 1.00 53.78 102 ALA A CA 1
ATOM 752 C C . ALA A 1 102 ? 19.189 -2.136 -17.039 1.00 53.78 102 ALA A C 1
ATOM 754 O O . ALA A 1 102 ? 19.449 -3.118 -17.733 1.00 53.78 102 ALA A O 1
ATOM 755 N N . ASP A 1 103 ? 17.945 -1.808 -16.674 1.00 54.09 103 ASP A N 1
ATOM 756 C CA . ASP A 1 103 ? 16.750 -2.627 -16.927 1.00 54.09 103 ASP A CA 1
ATOM 757 C C . ASP A 1 103 ? 15.865 -2.126 -18.081 1.00 54.09 103 ASP A C 1
ATOM 759 O O . ASP A 1 103 ? 14.781 -2.659 -18.311 1.00 54.09 103 ASP A O 1
ATOM 763 N N . ALA A 1 104 ? 16.327 -1.145 -18.862 1.00 55.19 104 ALA A N 1
ATOM 764 C CA . ALA A 1 104 ? 15.616 -0.592 -20.022 1.00 55.19 104 ALA A CA 1
ATOM 765 C C . ALA A 1 104 ? 15.609 -1.524 -21.264 1.00 55.19 104 ALA A C 1
ATOM 767 O O . ALA A 1 104 ? 15.701 -1.067 -22.408 1.00 55.19 104 ALA A O 1
ATOM 768 N N . GLY A 1 105 ? 15.545 -2.841 -21.058 1.00 53.28 105 GLY A N 1
ATOM 769 C CA . GLY A 1 105 ? 15.367 -3.824 -22.125 1.00 53.28 105 GLY A CA 1
ATOM 770 C C . GLY A 1 105 ? 13.912 -3.874 -22.603 1.00 53.28 105 GLY A C 1
ATOM 771 O O . GLY A 1 105 ? 12.996 -3.958 -21.796 1.00 53.28 105 GLY A O 1
ATOM 772 N N . ASP A 1 106 ? 13.716 -3.854 -23.924 1.00 55.28 106 ASP A N 1
ATOM 773 C CA . ASP A 1 106 ? 12.456 -4.087 -24.659 1.00 55.28 106 ASP A CA 1
ATOM 774 C C . ASP A 1 106 ? 11.385 -2.972 -24.686 1.00 55.28 106 ASP A C 1
ATOM 776 O O . ASP A 1 106 ? 10.337 -3.153 -25.306 1.00 55.28 106 ASP A O 1
ATOM 780 N N . GLY A 1 107 ? 11.667 -1.773 -24.165 1.00 56.59 107 GLY A N 1
ATOM 781 C CA . GLY A 1 107 ? 10.787 -0.603 -24.347 1.00 56.59 107 GLY A CA 1
ATOM 782 C C . GLY A 1 107 ? 9.566 -0.553 -23.421 1.00 56.59 107 GLY A C 1
ATOM 783 O O . GLY A 1 107 ? 8.623 0.187 -23.699 1.00 56.59 107 GLY A O 1
ATOM 784 N N . GLU A 1 108 ? 9.593 -1.312 -22.326 1.00 62.75 108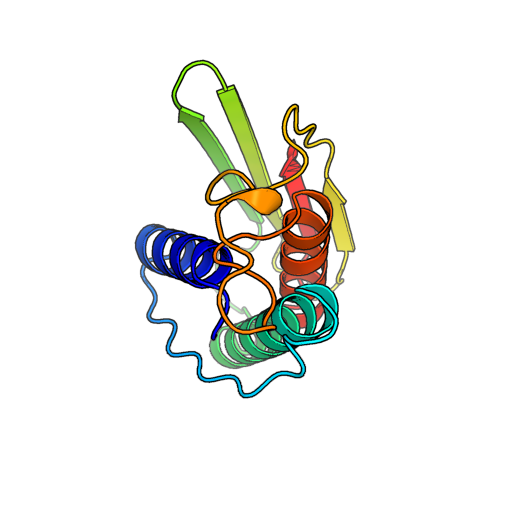 GLU A N 1
ATOM 785 C CA . GLU A 1 108 ? 8.709 -1.141 -21.169 1.00 62.75 108 GLU A CA 1
ATOM 786 C C . GLU A 1 108 ? 9.482 -0.487 -20.009 1.00 62.75 108 GLU A C 1
ATOM 788 O O . GLU A 1 108 ? 10.708 -0.577 -19.938 1.00 62.75 108 GLU A O 1
ATOM 793 N N . CYS A 1 109 ? 8.760 0.156 -19.087 1.00 62.53 109 CYS A N 1
ATOM 794 C CA . CYS A 1 109 ? 9.213 0.502 -17.740 1.00 62.53 109 CYS A CA 1
ATOM 795 C C . CYS A 1 109 ? 9.947 -0.719 -17.176 1.00 62.53 109 CYS A C 1
ATOM 797 O O . CYS A 1 109 ? 9.396 -1.822 -17.206 1.00 62.53 109 CYS A O 1
ATOM 799 N N . GLY A 1 110 ? 11.201 -0.532 -16.755 1.00 68.56 110 GLY A N 1
ATOM 800 C CA . GLY A 1 110 ? 12.103 -1.604 -16.332 1.00 68.56 110 GLY A CA 1
ATOM 801 C C . GLY A 1 110 ? 11.616 -2.367 -15.095 1.00 68.56 110 GLY A C 1
ATOM 802 O O . GLY A 1 110 ? 10.456 -2.294 -14.692 1.00 68.56 110 GLY A O 1
ATOM 803 N N . ALA A 1 111 ? 12.512 -3.108 -14.441 1.00 81.12 111 ALA A N 1
ATOM 804 C CA . ALA A 1 111 ? 12.158 -3.845 -13.226 1.00 81.12 111 ALA A CA 1
ATOM 805 C C . ALA A 1 111 ? 11.845 -2.937 -12.012 1.00 81.12 111 ALA A C 1
ATOM 807 O O . ALA A 1 111 ? 11.438 -3.424 -10.954 1.00 81.12 111 ALA A O 1
ATOM 808 N N . VAL A 1 112 ? 12.054 -1.631 -12.178 1.00 87.94 112 VAL A N 1
ATOM 809 C CA . VAL A 1 112 ? 12.123 -0.624 -11.127 1.00 87.94 112 VAL A CA 1
ATOM 810 C C . VAL A 1 112 ? 10.781 0.038 -10.820 1.00 87.94 112 VAL A C 1
ATOM 812 O O . VAL A 1 112 ? 9.880 0.074 -11.654 1.00 87.94 112 VAL A O 1
ATOM 815 N N . LEU A 1 113 ? 10.680 0.598 -9.619 1.00 91.50 113 LEU A N 1
ATOM 816 C CA . LEU A 1 113 ? 9.587 1.461 -9.171 1.00 91.50 113 LEU A CA 1
ATOM 817 C C . LEU A 1 113 ? 10.213 2.746 -8.637 1.00 91.50 113 LEU A C 1
ATOM 819 O O . LEU A 1 113 ? 11.125 2.667 -7.818 1.00 91.50 113 LEU A O 1
ATOM 823 N N . SER A 1 114 ? 9.756 3.913 -9.072 1.00 92.56 114 SER A N 1
ATOM 824 C CA . SER A 1 114 ? 10.265 5.166 -8.512 1.00 92.56 114 SER A CA 1
ATOM 825 C C . SER A 1 114 ? 9.887 5.301 -7.030 1.00 92.56 114 SER A C 1
ATOM 827 O O . SER A 1 114 ? 8.799 4.902 -6.601 1.00 92.56 114 SER A O 1
ATOM 829 N N . SER A 1 115 ? 10.783 5.868 -6.223 1.00 93.75 115 SER A N 1
ATOM 830 C CA . SER A 1 115 ? 10.554 6.070 -4.785 1.00 93.75 115 SER A CA 1
ATOM 831 C C . SER A 1 115 ? 9.345 6.979 -4.522 1.00 93.75 115 SER A C 1
ATOM 833 O O . SER A 1 115 ? 8.581 6.744 -3.586 1.00 93.75 115 SER A O 1
ATOM 835 N N . GLU A 1 116 ? 9.108 7.965 -5.395 1.00 94.19 116 GLU A N 1
ATOM 836 C CA . GLU A 1 116 ? 7.902 8.802 -5.362 1.00 94.19 116 GLU A CA 1
ATOM 837 C C . GLU A 1 116 ? 6.631 7.967 -5.580 1.00 94.19 116 GLU A C 1
ATOM 839 O O . GLU A 1 116 ? 5.654 8.117 -4.841 1.00 94.19 116 GLU A O 1
ATOM 844 N N . MET A 1 117 ? 6.655 7.020 -6.526 1.00 95.50 117 MET A N 1
ATOM 845 C CA . MET A 1 117 ? 5.511 6.144 -6.772 1.00 95.50 117 MET A CA 1
ATOM 846 C C . MET A 1 117 ? 5.266 5.128 -5.666 1.00 95.50 117 MET A C 1
ATOM 848 O O . MET A 1 117 ? 4.114 4.750 -5.459 1.00 95.50 117 MET A O 1
ATOM 852 N N . LEU A 1 118 ? 6.281 4.720 -4.901 1.00 95.94 118 LEU A N 1
ATOM 853 C CA . LEU A 1 118 ? 6.041 3.933 -3.690 1.00 95.94 118 LEU A CA 1
ATOM 854 C C . LEU A 1 118 ? 5.167 4.714 -2.697 1.00 95.94 118 LEU A C 1
ATOM 856 O O . LEU A 1 118 ? 4.186 4.174 -2.180 1.00 95.94 118 LEU A O 1
ATOM 860 N N . VAL A 1 119 ? 5.494 5.986 -2.452 1.00 96.94 119 VAL A N 1
ATOM 861 C CA . VAL A 1 119 ? 4.722 6.843 -1.539 1.00 96.94 119 VAL A CA 1
ATOM 862 C C . VAL A 1 119 ? 3.316 7.090 -2.089 1.00 96.94 119 VAL A C 1
ATOM 864 O O . VAL A 1 119 ? 2.344 6.911 -1.354 1.00 96.94 119 VAL A O 1
ATOM 867 N N . HIS A 1 120 ? 3.179 7.406 -3.380 1.00 97.69 120 HIS A N 1
ATOM 868 C CA . HIS A 1 120 ? 1.867 7.596 -4.010 1.00 97.69 120 HIS A CA 1
ATOM 869 C C . HIS A 1 120 ? 1.010 6.323 -4.052 1.00 97.69 120 HIS A C 1
ATOM 871 O O . HIS A 1 120 ? -0.210 6.392 -3.887 1.00 97.69 120 HIS A O 1
ATOM 877 N N . ALA A 1 121 ? 1.614 5.144 -4.213 1.00 97.69 121 ALA A N 1
ATOM 878 C CA . ALA A 1 121 ? 0.897 3.877 -4.118 1.00 97.69 121 ALA A CA 1
ATOM 879 C C . ALA A 1 121 ? 0.376 3.642 -2.689 1.00 97.69 121 ALA A C 1
ATOM 881 O O . ALA A 1 121 ? -0.782 3.265 -2.502 1.00 97.69 121 ALA A O 1
ATOM 882 N N . LEU A 1 122 ? 1.186 3.908 -1.659 1.00 97.88 122 LEU A N 1
ATOM 883 C CA . LEU A 1 122 ? 0.752 3.794 -0.259 1.00 97.88 122 LEU A CA 1
ATOM 884 C C . LEU A 1 122 ? -0.354 4.800 0.089 1.00 97.88 122 LEU A C 1
ATOM 886 O O . LEU A 1 122 ? -1.305 4.448 0.797 1.00 97.88 122 LEU A O 1
ATOM 890 N N . GLU A 1 123 ? -0.261 6.018 -0.441 1.00 98.56 123 GLU A N 1
ATOM 891 C CA . GLU A 1 123 ? -1.311 7.030 -0.354 1.00 98.56 123 GLU A CA 1
ATOM 892 C C . GLU A 1 123 ? -2.612 6.505 -0.965 1.00 98.56 123 GLU A C 1
ATOM 894 O O . GLU A 1 123 ? -3.618 6.381 -0.265 1.00 98.56 123 GLU A O 1
ATOM 899 N N . SER A 1 124 ? -2.578 6.103 -2.234 1.00 98.62 124 SER A N 1
ATOM 900 C CA . SER A 1 124 ? -3.744 5.614 -2.976 1.00 98.62 124 SER A CA 1
ATOM 901 C C . SER A 1 124 ? -4.411 4.420 -2.291 1.00 98.62 124 SER A C 1
ATOM 903 O O . SER A 1 124 ? -5.625 4.417 -2.068 1.00 98.62 124 SER A O 1
ATOM 905 N N . LEU A 1 125 ? -3.614 3.437 -1.855 1.00 98.50 125 LEU A N 1
ATOM 906 C CA . LEU A 1 125 ? -4.095 2.285 -1.090 1.00 98.50 125 LEU A CA 1
ATOM 907 C C . LEU A 1 125 ? -4.804 2.724 0.197 1.00 98.50 125 LEU A C 1
ATOM 909 O O . LEU A 1 125 ? -5.873 2.202 0.530 1.00 98.50 125 LEU A O 1
ATOM 913 N N . THR A 1 126 ? -4.234 3.685 0.927 1.00 98.50 126 THR A N 1
ATOM 914 C CA . THR A 1 126 ? -4.796 4.201 2.185 1.00 98.50 126 THR A CA 1
ATOM 915 C C . THR A 1 126 ? -6.125 4.915 1.959 1.00 98.50 126 THR A C 1
ATOM 917 O O . THR A 1 126 ? -7.094 4.677 2.696 1.00 98.50 126 THR A O 1
ATOM 920 N N . LEU A 1 127 ? -6.180 5.780 0.941 1.00 98.62 127 LEU A N 1
ATOM 921 C CA . LEU A 1 127 ? -7.375 6.543 0.593 1.00 98.62 127 LEU A CA 1
ATOM 922 C C . LEU A 1 127 ? -8.529 5.600 0.231 1.00 98.62 127 LEU A C 1
ATOM 924 O O . LEU A 1 127 ? -9.629 5.732 0.779 1.00 98.62 127 LEU A O 1
ATOM 928 N N . GLU A 1 128 ? -8.256 4.585 -0.586 1.00 98.62 128 GLU A N 1
ATOM 929 C CA . GLU A 1 128 ? -9.267 3.625 -1.033 1.00 98.62 128 GLU A CA 1
ATOM 930 C C . GLU A 1 128 ? -9.656 2.605 0.046 1.00 98.62 128 GLU A C 1
ATOM 932 O O . GLU A 1 128 ? -10.822 2.229 0.146 1.00 98.62 128 GLU A O 1
ATOM 937 N N . THR A 1 129 ? -8.747 2.255 0.966 1.00 98.06 129 THR A N 1
ATOM 938 C CA . THR A 1 129 ? -9.086 1.480 2.184 1.00 98.06 129 THR A CA 1
ATOM 939 C C . THR A 1 129 ? -9.968 2.289 3.158 1.00 98.06 129 THR A C 1
ATOM 941 O O . THR A 1 129 ? -10.545 1.763 4.126 1.00 98.06 129 THR A O 1
ATOM 944 N N . ARG A 1 130 ? -10.102 3.602 2.915 1.00 98.19 130 ARG A N 1
ATOM 945 C CA . ARG A 1 130 ? -10.799 4.575 3.765 1.00 98.19 130 ARG A CA 1
ATOM 946 C C . ARG A 1 130 ? -10.232 4.588 5.184 1.00 98.19 130 ARG A C 1
ATOM 948 O O . ARG A 1 130 ? -10.980 4.514 6.168 1.00 98.19 130 ARG A O 1
ATOM 955 N N . ALA A 1 131 ? -8.912 4.631 5.289 1.00 98.19 131 ALA A N 1
ATOM 956 C CA . ALA A 1 131 ? -8.191 4.681 6.553 1.00 98.19 131 ALA A CA 1
ATOM 957 C C . ALA A 1 131 ? -7.384 5.979 6.679 1.00 98.19 131 ALA A C 1
ATOM 959 O O . ALA A 1 131 ? -7.219 6.727 5.720 1.00 98.19 131 ALA A O 1
ATOM 960 N N . THR A 1 132 ? -6.904 6.252 7.884 1.00 98.75 132 THR A N 1
ATOM 961 C CA . THR A 1 132 ? -5.894 7.279 8.127 1.00 98.75 132 THR A CA 1
ATOM 962 C C . THR A 1 132 ? -4.571 6.580 8.406 1.00 98.75 132 THR A C 1
ATOM 964 O O . THR A 1 132 ? -4.525 5.767 9.329 1.00 98.75 132 THR A O 1
ATOM 967 N N . LEU A 1 133 ? -3.529 6.868 7.627 1.00 98.62 133 LEU A N 1
ATOM 968 C CA . LEU A 1 133 ? -2.191 6.300 7.805 1.00 98.62 133 LEU A CA 1
ATOM 969 C C . LEU A 1 133 ? -1.165 7.422 7.962 1.00 98.62 133 LEU A C 1
ATOM 971 O O . LEU A 1 133 ? -1.126 8.344 7.153 1.00 98.62 133 LEU A O 1
ATOM 975 N N . HIS A 1 134 ? -0.335 7.313 8.993 1.00 98.56 134 HIS A N 1
ATOM 976 C CA . HIS A 1 134 ? 0.870 8.117 9.160 1.00 98.56 134 HIS A CA 1
ATOM 977 C C . HIS A 1 134 ? 2.091 7.203 9.064 1.00 98.56 134 HIS A C 1
ATOM 979 O O . HIS A 1 134 ? 2.122 6.168 9.738 1.00 98.56 134 HIS A O 1
ATOM 985 N N . LEU A 1 135 ? 3.059 7.589 8.239 1.00 97.81 135 LEU A N 1
ATOM 986 C CA . LEU A 1 135 ? 4.362 6.950 8.091 1.00 97.81 135 LEU A CA 1
ATOM 987 C C . LEU A 1 135 ? 5.456 7.943 8.490 1.00 97.81 135 LEU A C 1
ATOM 989 O O . LEU A 1 135 ? 5.454 9.080 8.016 1.00 97.81 135 LEU A O 1
ATOM 993 N N . GLU A 1 136 ? 6.369 7.511 9.350 1.00 95.12 136 GLU A N 1
ATOM 994 C CA . GLU A 1 136 ? 7.569 8.256 9.757 1.00 95.12 136 GLU A CA 1
ATOM 995 C C . GLU A 1 136 ? 8.798 7.349 9.749 1.00 95.12 136 GLU A C 1
ATOM 997 O O . GLU A 1 136 ? 8.628 6.135 10.027 1.00 95.12 136 GLU A O 1
#

Secondary structure (DSSP, 8-state):
---HHHHHHHHHHHHHHT----------TTT-SHHHHHHHHHHHHHHHHHHHTT-TTS--EEEEEEEETTEEEEEEEE--SS-EEEE----SSSEESS-TTTS--TTS--S-EEHHHHHHHHHHHHHHTT-EEEE-

Foldseek 3Di:
DVQQLLVVVVVVVCVVVVHDDDDDDDDPQLVACAVVLLVRLLVLLLVLLVVCPPVPPPPQWDKDWDDDPNDIKMKIKGLPLAQEEAEPDDDPDQWDPDDQVVQCPPSGRGNIDGPVSVRSSVSSSRRSNSMYMYMD

Organism: Aureococcus anophagefferens (NCBI:txid44056)

pLDDT: mean 91.83, std 11.22, range [53.28, 98.75]

Radius of gyration: 15.37 Å; chains: 1; bounding box: 39×25×41 Å

InterPro domains:
  IPR000807 Imidazoleglycerol-phosphate dehydratase [PF00475] (1-136)
  IPR000807 Imidazoleglycerol-phosphate dehydratase [PTHR23133] (1-135)
  IPR020565 Imidazoleglycerol-phosphate dehydratase, conserved site [PS00954] (31-44)
  IPR020568 Ribosomal protein uS5 domain 2-type superfamily [SSF54211] (1-55)
  IPR038494 Imidazole glycerol phosphate dehydratase domain superfamily [G3DSA:3.30.230.40] (1-58)
  IPR038494 Imidazole glycerol phosphate dehydratase domain superfamily [G3DSA:3.30.230.40] (60-136)

Sequence (136 aa):
TGVPALDDVLSTFAEHAGILVAARCAGDRYIDDHHTAEDVAITVGQCLCDALGDKAGLTRMASADRERDGVEVRAVLDLSNRPNFHSDLAFDEEYLGGDAAADAGDGECGAVLSSEMLVHALESLTLETRATLHLE